Protein AF-A0A420W5I4-F1 (afdb_monomer_lite)

pLDDT: mean 82.58, std 8.57, range [38.66, 91.5]

Sequence (106 aa):
MILEWLKAHVGVIFMGVAGATVTALVPSGKPLAERVISWVVGVILCAALSTPTAGLLTGGGYVEVFGFIYGMGGITLAKMLIKAIEKRSKVEIESKTGVKLDDDVS

Structure (mmCIF, N/CA/C/O backbone):
data_AF-A0A420W5I4-F1
#
_entry.id   AF-A0A420W5I4-F1
#
loop_
_atom_site.group_PDB
_atom_site.id
_atom_site.type_symbol
_atom_site.label_atom_id
_atom_site.label_alt_id
_atom_site.label_comp_id
_atom_site.label_asym_id
_atom_site.label_entity_id
_atom_site.label_seq_id
_atom_site.pdbx_PDB_ins_code
_atom_site.Cartn_x
_atom_site.Cartn_y
_atom_site.Cartn_z
_atom_site.occupancy
_atom_site.B_iso_or_equiv
_atom_site.auth_seq_id
_atom_site.auth_comp_id
_atom_site.auth_asym_id
_atom_site.auth_atom_id
_atom_site.pdbx_PDB_model_num
ATOM 1 N N . MET A 1 1 ? 18.446 14.003 -8.615 1.00 64.00 1 MET A N 1
ATOM 2 C CA . MET A 1 1 ? 18.210 12.917 -7.637 1.00 64.00 1 MET A CA 1
ATOM 3 C C . MET A 1 1 ? 16.735 12.764 -7.256 1.00 64.00 1 MET A C 1
ATOM 5 O O . MET A 1 1 ? 16.132 11.810 -7.721 1.00 64.00 1 MET A O 1
ATOM 9 N N . ILE A 1 2 ? 16.096 13.690 -6.519 1.00 71.50 2 ILE A N 1
ATOM 10 C CA . ILE A 1 2 ? 14.673 13.514 -6.127 1.00 71.50 2 ILE A CA 1
ATOM 11 C C . ILE A 1 2 ? 13.698 13.592 -7.315 1.00 71.50 2 ILE A C 1
ATOM 13 O O . ILE A 1 2 ? 12.719 12.859 -7.371 1.00 71.50 2 ILE A O 1
ATOM 17 N N . LEU A 1 3 ? 14.004 14.440 -8.303 1.00 73.19 3 LEU A N 1
ATOM 18 C CA . LEU A 1 3 ? 13.179 14.615 -9.501 1.00 73.19 3 LEU A CA 1
ATOM 19 C C . LEU A 1 3 ? 13.216 13.386 -10.424 1.00 73.19 3 LEU A C 1
ATOM 21 O O . LEU A 1 3 ? 12.217 13.055 -11.049 1.00 73.19 3 LEU A O 1
ATOM 25 N N . GLU A 1 4 ? 14.358 12.703 -10.506 1.00 73.19 4 GLU A N 1
ATOM 26 C CA . GLU A 1 4 ? 14.501 11.467 -11.288 1.00 73.19 4 GLU A CA 1
ATOM 27 C C . GLU A 1 4 ? 13.817 10.295 -10.598 1.00 73.19 4 GLU A C 1
ATOM 29 O O . GLU A 1 4 ? 13.108 9.534 -11.249 1.00 73.19 4 GLU A O 1
ATOM 34 N N . TRP A 1 5 ? 13.948 10.208 -9.271 1.00 70.38 5 TRP A N 1
ATOM 35 C CA . TRP A 1 5 ? 13.194 9.248 -8.476 1.00 70.38 5 TRP A CA 1
ATOM 36 C C . TRP A 1 5 ? 11.685 9.445 -8.653 1.00 70.38 5 TRP A C 1
ATOM 38 O O . TRP A 1 5 ? 10.972 8.482 -8.933 1.00 70.38 5 TRP A O 1
ATOM 48 N N . LEU A 1 6 ? 11.213 10.695 -8.578 1.00 68.06 6 LEU A N 1
ATOM 49 C CA . LEU A 1 6 ? 9.805 11.028 -8.770 1.00 68.06 6 LEU A CA 1
ATOM 50 C C . LEU A 1 6 ? 9.334 10.666 -10.181 1.00 68.06 6 LEU A C 1
ATOM 52 O O . LEU A 1 6 ? 8.280 10.061 -10.318 1.00 68.06 6 LEU A O 1
ATOM 56 N N . LYS A 1 7 ? 10.118 10.973 -11.223 1.00 73.19 7 LYS A N 1
ATOM 57 C CA . LYS A 1 7 ? 9.804 10.583 -12.609 1.00 73.19 7 LYS A CA 1
ATOM 58 C C . LYS A 1 7 ? 9.717 9.066 -12.778 1.00 73.19 7 LYS A C 1
ATOM 60 O O . LYS A 1 7 ? 8.807 8.599 -13.452 1.00 73.19 7 LYS A O 1
ATOM 65 N N . ALA A 1 8 ? 10.614 8.311 -12.146 1.00 72.56 8 ALA A N 1
ATOM 66 C CA . ALA A 1 8 ? 10.607 6.850 -12.199 1.00 72.56 8 ALA A CA 1
ATOM 67 C C . ALA A 1 8 ? 9.418 6.226 -11.445 1.00 72.56 8 ALA A C 1
ATOM 69 O O . ALA A 1 8 ? 8.949 5.160 -11.821 1.00 72.56 8 ALA A O 1
ATOM 70 N N . HIS A 1 9 ? 8.903 6.895 -10.408 1.00 75.25 9 HIS A N 1
ATOM 71 C CA . HIS A 1 9 ? 7.792 6.398 -9.586 1.00 75.25 9 HIS A CA 1
ATOM 72 C C . HIS A 1 9 ? 6.447 7.063 -9.910 1.00 75.25 9 HIS A C 1
ATOM 74 O O . HIS A 1 9 ? 5.432 6.723 -9.304 1.00 75.25 9 HIS A O 1
ATOM 80 N N . VAL A 1 10 ? 6.407 7.992 -10.872 1.00 81.00 10 VAL A N 1
ATOM 81 C CA . VAL A 1 10 ? 5.206 8.782 -11.170 1.00 81.00 10 VAL A CA 1
ATOM 82 C C . VAL A 1 10 ? 4.047 7.885 -11.606 1.00 81.00 10 VAL A C 1
ATOM 84 O O . VAL A 1 10 ? 2.929 8.063 -11.131 1.00 81.00 10 VAL A O 1
ATOM 87 N N . GLY A 1 11 ? 4.321 6.869 -12.433 1.00 82.06 11 GLY A N 1
ATOM 88 C CA . GLY A 1 11 ? 3.315 5.908 -12.894 1.00 82.06 11 GLY A CA 1
ATOM 89 C C . GLY A 1 11 ? 2.721 5.101 -11.743 1.00 82.06 11 GLY A C 1
ATOM 90 O O . GLY A 1 11 ? 1.505 4.948 -11.650 1.00 82.06 11 GLY A O 1
ATOM 91 N N . VAL A 1 12 ? 3.566 4.677 -10.804 1.00 85.06 12 VAL A N 1
ATOM 92 C CA . VAL A 1 12 ? 3.157 3.947 -9.599 1.00 85.06 12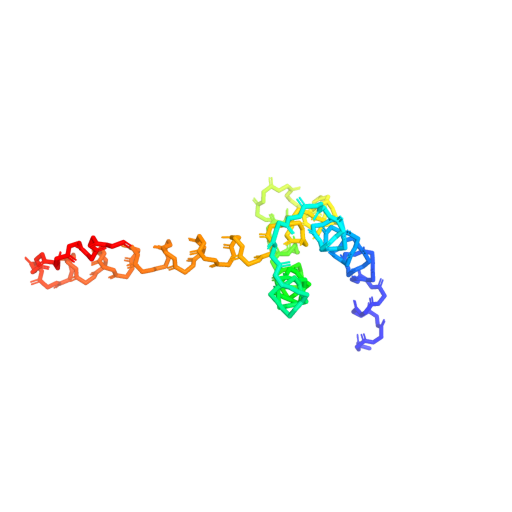 VAL A CA 1
ATOM 93 C C . VAL A 1 12 ? 2.267 4.819 -8.715 1.00 85.06 12 VAL A C 1
ATOM 95 O O . VAL A 1 12 ? 1.204 4.375 -8.292 1.00 85.06 12 VAL A O 1
ATOM 98 N N . ILE A 1 13 ? 2.651 6.080 -8.490 1.00 85.50 13 ILE A N 1
ATOM 99 C CA . ILE A 1 13 ? 1.864 7.035 -7.695 1.00 85.50 13 ILE A CA 1
ATOM 100 C C . ILE A 1 13 ? 0.497 7.281 -8.343 1.00 85.50 13 ILE A C 1
ATOM 102 O O . ILE A 1 13 ? -0.521 7.215 -7.655 1.00 85.50 13 ILE A O 1
ATOM 106 N N . PHE A 1 14 ? 0.451 7.517 -9.659 1.00 88.62 14 PHE A N 1
ATOM 107 C CA . PHE A 1 14 ? -0.809 7.706 -10.382 1.00 88.62 14 PHE A CA 1
ATOM 108 C C . PHE A 1 14 ? -1.718 6.481 -10.283 1.00 88.62 14 PHE A C 1
ATOM 110 O O . PHE A 1 14 ? -2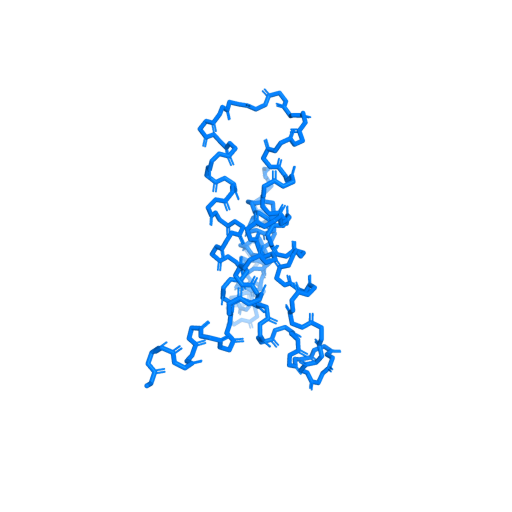.914 6.626 -10.033 1.00 88.62 14 PHE A O 1
ATOM 117 N N . MET A 1 15 ? -1.159 5.281 -10.422 1.00 91.50 15 MET A N 1
ATOM 118 C CA . MET A 1 15 ? -1.929 4.043 -10.335 1.00 91.50 15 MET A CA 1
ATOM 119 C C . MET A 1 15 ? -2.413 3.757 -8.912 1.00 91.50 15 MET A C 1
ATOM 121 O O . MET A 1 15 ? -3.564 3.363 -8.732 1.00 91.50 15 MET A O 1
ATOM 125 N N . GLY A 1 16 ? -1.605 4.052 -7.892 1.00 89.25 16 GLY A N 1
ATOM 126 C CA . GLY A 1 16 ? -2.036 4.008 -6.495 1.00 89.25 16 GLY A CA 1
ATOM 127 C C . GLY A 1 16 ? -3.169 4.974 -6.185 1.00 89.25 16 GLY A C 1
ATOM 128 O O . GLY A 1 16 ? -4.163 4.587 -5.573 1.00 89.25 16 GLY A O 1
ATOM 129 N N . VAL A 1 17 ? -3.065 6.215 -6.663 1.00 90.44 17 VAL A N 1
ATOM 130 C CA . VAL A 1 17 ? -4.137 7.212 -6.548 1.00 90.44 17 VAL A CA 1
ATOM 131 C C . VAL A 1 17 ? -5.396 6.745 -7.276 1.00 90.44 17 VAL A C 1
ATOM 133 O O . VAL A 1 17 ? -6.488 6.858 -6.719 1.00 90.44 17 VAL A O 1
ATOM 136 N N . ALA A 1 18 ? -5.278 6.176 -8.477 1.00 90.06 18 ALA A N 1
ATOM 137 C CA . ALA A 1 18 ? -6.416 5.629 -9.210 1.00 90.06 18 ALA A CA 1
ATOM 138 C C . ALA A 1 18 ? -7.106 4.500 -8.423 1.00 90.06 18 ALA A C 1
ATOM 140 O O . ALA A 1 18 ? -8.318 4.558 -8.217 1.00 90.06 18 ALA A O 1
ATOM 141 N N . GLY A 1 19 ? -6.348 3.529 -7.903 1.00 88.06 19 GLY A N 1
ATOM 142 C CA . GLY A 1 19 ? -6.888 2.423 -7.103 1.00 88.06 19 GLY A CA 1
ATOM 143 C C . GLY A 1 19 ? -7.553 2.884 -5.801 1.00 88.06 19 GLY A C 1
ATOM 144 O O . GLY A 1 19 ? -8.655 2.442 -5.456 1.00 88.06 19 GLY A O 1
ATOM 145 N N . ALA A 1 20 ? -6.934 3.839 -5.104 1.00 89.19 20 ALA A N 1
ATOM 146 C CA . ALA A 1 20 ? -7.507 4.445 -3.903 1.00 89.19 20 ALA A CA 1
ATOM 147 C C . ALA A 1 20 ? -8.805 5.199 -4.221 1.00 89.19 20 ALA A C 1
ATOM 149 O O . ALA A 1 20 ? -9.789 5.109 -3.483 1.00 89.19 20 ALA A O 1
ATOM 150 N N . THR A 1 21 ? -8.837 5.903 -5.353 1.00 87.31 21 THR A N 1
ATOM 151 C CA . THR A 1 21 ? -10.003 6.670 -5.807 1.00 87.31 21 THR A CA 1
ATOM 152 C C . THR A 1 21 ? -11.166 5.758 -6.171 1.00 87.31 21 THR A C 1
ATOM 154 O O . THR A 1 21 ? -12.285 6.034 -5.750 1.00 87.31 21 THR A O 1
ATOM 157 N N . VAL A 1 22 ? -10.915 4.635 -6.855 1.00 87.19 22 VAL A N 1
ATOM 158 C CA . VAL A 1 22 ? -11.938 3.602 -7.095 1.00 87.19 22 VAL A CA 1
ATOM 159 C C . VAL A 1 22 ? -12.585 3.197 -5.772 1.00 87.19 22 VAL A C 1
ATOM 161 O O . VAL A 1 22 ? -13.802 3.251 -5.637 1.00 87.19 22 VAL A O 1
ATOM 164 N N . THR A 1 23 ? -11.779 2.901 -4.756 1.00 82.50 23 THR A N 1
ATOM 165 C CA . THR A 1 23 ? -12.277 2.473 -3.438 1.00 82.50 23 THR A CA 1
ATOM 166 C C . THR A 1 23 ? -13.056 3.568 -2.706 1.00 82.50 23 THR A C 1
ATOM 168 O O . THR A 1 23 ? -14.057 3.280 -2.053 1.00 82.50 23 THR A O 1
ATOM 171 N N . ALA A 1 24 ? -12.643 4.831 -2.828 1.00 82.25 24 ALA A N 1
ATOM 172 C CA . ALA A 1 24 ? -13.350 5.963 -2.228 1.00 82.25 24 ALA A CA 1
ATOM 173 C C . ALA A 1 24 ? -14.700 6.266 -2.911 1.00 82.25 24 ALA A C 1
ATOM 175 O O . ALA A 1 24 ? -15.647 6.712 -2.249 1.00 82.25 24 ALA A O 1
ATOM 176 N N . LEU A 1 25 ? -14.784 6.026 -4.225 1.00 82.56 25 LEU A N 1
ATOM 177 C CA . LEU A 1 25 ? -15.984 6.226 -5.039 1.00 82.56 25 LEU A CA 1
ATOM 178 C C . LEU A 1 25 ? -16.965 5.052 -4.960 1.00 82.56 25 LEU A C 1
ATOM 180 O O . LEU A 1 25 ? -18.159 5.255 -5.185 1.00 82.56 25 LEU A O 1
ATOM 184 N N . VAL A 1 26 ? -16.497 3.847 -4.614 1.00 82.00 26 VAL A N 1
ATOM 185 C CA . VAL A 1 26 ? -17.372 2.690 -4.400 1.00 82.00 26 VAL A CA 1
ATOM 186 C C . VAL A 1 26 ? -18.423 3.035 -3.334 1.00 82.00 26 VAL A C 1
ATOM 188 O O . VAL A 1 26 ? -18.068 3.488 -2.235 1.00 82.00 26 VAL A O 1
ATOM 191 N N . PRO A 1 27 ? -19.723 2.821 -3.626 1.00 75.50 27 PRO A N 1
ATOM 192 C CA . PRO A 1 27 ? -20.787 3.027 -2.659 1.00 75.50 27 PRO A CA 1
ATOM 193 C C . PRO A 1 27 ? -20.543 2.164 -1.423 1.00 75.50 27 PRO A C 1
ATOM 195 O O . PRO A 1 27 ? -20.704 0.949 -1.428 1.00 75.50 27 PRO A O 1
ATOM 198 N N . SER A 1 28 ? -20.135 2.812 -0.344 1.00 69.75 28 SER A N 1
ATOM 199 C CA . SER A 1 28 ? -20.007 2.211 0.973 1.00 69.75 28 SER A CA 1
ATOM 200 C C . SER A 1 28 ? -20.816 3.085 1.914 1.00 69.75 28 SER A C 1
ATOM 202 O O . SER A 1 28 ? -20.692 4.304 1.862 1.00 69.75 28 SER A O 1
ATOM 204 N N . GLY A 1 29 ? -21.654 2.537 2.789 1.00 78.56 29 GLY A N 1
ATOM 205 C CA . GLY A 1 29 ? -22.409 3.334 3.777 1.00 78.56 29 GLY A CA 1
ATOM 206 C C . GLY A 1 29 ? -21.534 4.103 4.788 1.00 78.56 29 GLY A C 1
ATOM 207 O O . GLY A 1 29 ? -22.019 4.501 5.838 1.00 78.56 29 GLY A O 1
ATOM 208 N N . LYS A 1 30 ? -20.236 4.266 4.504 1.00 82.56 30 LYS A N 1
ATOM 209 C CA . LYS A 1 30 ? -19.210 4.864 5.342 1.00 82.56 30 LYS A CA 1
ATOM 210 C C . LYS A 1 30 ? -19.207 6.392 5.247 1.00 82.56 30 LYS A C 1
ATOM 212 O O . LYS A 1 30 ? -19.330 6.923 4.134 1.00 82.56 30 LYS A O 1
ATOM 217 N N . PRO A 1 31 ? -18.964 7.090 6.371 1.00 86.00 31 PRO A N 1
ATOM 218 C CA . PRO A 1 31 ? -18.747 8.532 6.396 1.00 86.00 31 PRO A CA 1
ATOM 219 C C . PRO A 1 31 ? -17.597 8.969 5.482 1.00 86.00 31 PRO A C 1
ATOM 221 O O . PRO A 1 31 ? -16.604 8.258 5.318 1.00 86.00 31 PRO A O 1
ATOM 224 N N . LEU A 1 32 ? -17.689 10.187 4.943 1.00 83.38 32 LEU A N 1
ATOM 225 C CA . LEU A 1 32 ? -16.679 10.743 4.037 1.00 83.38 32 LEU A CA 1
ATOM 226 C C . LEU A 1 32 ? -15.280 10.795 4.672 1.00 83.38 32 LEU A C 1
ATOM 228 O O . LEU A 1 32 ? -14.300 10.469 4.008 1.00 83.38 32 LEU A O 1
ATOM 232 N N . ALA A 1 33 ? -15.187 11.115 5.966 1.00 85.19 33 ALA A N 1
ATOM 233 C CA . ALA A 1 33 ? -13.919 11.126 6.696 1.00 85.19 33 ALA A CA 1
ATOM 234 C C . ALA A 1 33 ? -13.215 9.756 6.676 1.00 85.19 33 ALA A C 1
ATOM 236 O O . ALA A 1 33 ? -12.018 9.681 6.410 1.00 85.19 33 ALA A O 1
ATOM 237 N N . GLU A 1 34 ? -13.955 8.661 6.878 1.00 84.44 34 GLU A N 1
ATOM 238 C CA . GLU A 1 34 ? -13.389 7.306 6.849 1.00 84.44 34 GLU A CA 1
ATOM 239 C C . GLU A 1 34 ? -12.911 6.928 5.439 1.00 84.44 34 GLU A C 1
ATOM 241 O O . GLU A 1 34 ? -11.862 6.301 5.277 1.00 84.44 34 GLU A O 1
ATOM 246 N N . ARG A 1 35 ? -13.642 7.360 4.404 1.00 83.38 35 ARG A N 1
ATOM 247 C CA . ARG A 1 35 ? -13.247 7.150 3.005 1.00 83.38 35 ARG A CA 1
ATOM 248 C C . ARG A 1 35 ? -11.951 7.884 2.665 1.00 83.38 35 ARG A C 1
ATOM 250 O O . ARG A 1 35 ? -11.083 7.297 2.028 1.00 83.38 35 ARG A O 1
ATOM 257 N N . VAL A 1 36 ? -11.795 9.127 3.127 1.00 86.44 36 VAL A N 1
ATOM 258 C CA . VAL A 1 36 ? -10.566 9.915 2.932 1.00 86.44 36 VAL A CA 1
ATOM 259 C C . VAL A 1 36 ? -9.385 9.274 3.658 1.00 86.44 36 VAL A C 1
ATOM 261 O O . VAL A 1 36 ? -8.324 9.119 3.061 1.00 86.44 36 VAL A O 1
ATOM 264 N N . ILE A 1 37 ? -9.565 8.830 4.906 1.00 87.50 37 ILE A N 1
ATOM 265 C CA . ILE A 1 37 ? -8.509 8.123 5.647 1.00 87.50 37 ILE A CA 1
ATOM 266 C C . ILE A 1 37 ? -8.093 6.854 4.895 1.00 87.50 37 ILE A C 1
ATOM 268 O O . ILE A 1 37 ? -6.904 6.624 4.681 1.00 87.50 37 ILE A O 1
ATOM 272 N N . SER A 1 38 ? -9.059 6.053 4.436 1.00 85.88 38 SER A N 1
ATOM 273 C CA . SER A 1 38 ? -8.767 4.844 3.659 1.00 85.88 38 SER A CA 1
ATOM 274 C C . SER A 1 38 ? -8.039 5.146 2.351 1.00 85.88 38 SER A C 1
ATOM 276 O O . SER A 1 38 ? -7.146 4.393 1.964 1.00 85.88 38 SER A O 1
ATOM 278 N N . TRP A 1 39 ? -8.398 6.244 1.685 1.00 88.44 39 TRP A N 1
ATOM 279 C CA . TRP A 1 39 ? -7.740 6.702 0.469 1.00 88.44 39 TRP A CA 1
ATOM 280 C C . TRP A 1 39 ? -6.274 7.074 0.731 1.00 88.44 39 TRP A C 1
ATOM 282 O O . TRP A 1 39 ? -5.384 6.566 0.053 1.00 88.44 39 TRP A O 1
ATOM 292 N N . VAL A 1 40 ? -6.005 7.878 1.768 1.00 89.81 40 VAL A N 1
ATOM 293 C CA . VAL A 1 40 ? -4.639 8.289 2.146 1.00 89.81 40 VAL A CA 1
ATOM 294 C C . VAL A 1 40 ? -3.780 7.074 2.494 1.00 89.81 40 VAL A C 1
ATOM 296 O O . VAL A 1 40 ? -2.656 6.954 2.010 1.00 89.81 40 VAL A O 1
ATOM 299 N N . VAL A 1 41 ? -4.317 6.139 3.282 1.00 89.38 41 VAL A N 1
ATOM 300 C CA . VAL A 1 41 ? -3.611 4.899 3.635 1.00 89.38 41 VAL A CA 1
ATOM 301 C C . VAL A 1 41 ? -3.281 4.076 2.386 1.00 89.38 41 VAL A C 1
ATOM 303 O O . VAL A 1 41 ? -2.163 3.581 2.271 1.00 89.38 41 VAL A O 1
ATOM 306 N N . GLY A 1 42 ? -4.204 3.975 1.423 1.00 88.62 42 GLY A N 1
ATOM 307 C CA . GLY A 1 42 ? -3.956 3.289 0.149 1.00 88.62 42 GLY A CA 1
ATOM 308 C C . GLY A 1 42 ? -2.806 3.905 -0.649 1.00 88.62 42 GLY A C 1
ATOM 309 O O . GLY A 1 42 ? -1.945 3.183 -1.151 1.00 88.62 42 GLY A O 1
ATOM 310 N N . VAL A 1 43 ? -2.730 5.238 -0.704 1.00 87.81 43 VAL A N 1
ATOM 311 C CA . VAL A 1 43 ? -1.630 5.950 -1.376 1.00 87.81 43 VAL A CA 1
ATOM 312 C C . VAL A 1 43 ? -0.289 5.707 -0.673 1.00 87.81 43 VAL A C 1
ATOM 314 O O . VAL A 1 43 ? 0.712 5.446 -1.341 1.00 87.81 43 VAL A O 1
ATOM 317 N N . ILE A 1 44 ? -0.261 5.727 0.664 1.00 88.94 44 ILE A N 1
ATOM 318 C CA . ILE A 1 44 ? 0.956 5.448 1.444 1.00 88.94 44 ILE A CA 1
ATOM 319 C C . ILE A 1 44 ? 1.436 4.011 1.205 1.00 88.94 44 ILE A C 1
ATOM 321 O O . ILE A 1 44 ? 2.617 3.797 0.932 1.00 88.94 44 ILE A O 1
ATOM 325 N N . LEU A 1 45 ? 0.530 3.028 1.262 1.00 87.81 45 LEU A N 1
ATOM 326 C CA . LEU A 1 45 ? 0.866 1.624 1.008 1.00 87.81 45 LEU A CA 1
ATOM 327 C C . LEU A 1 45 ? 1.394 1.417 -0.411 1.00 87.81 45 LEU A C 1
ATOM 329 O O . LEU A 1 45 ? 2.384 0.714 -0.594 1.00 87.81 45 LEU A O 1
ATOM 333 N N . CYS A 1 46 ? 0.782 2.067 -1.402 1.00 90.25 46 CYS A N 1
ATOM 334 C CA . CYS A 1 46 ? 1.277 2.057 -2.772 1.00 90.25 46 CYS A CA 1
ATOM 335 C C . CYS A 1 46 ? 2.721 2.576 -2.847 1.00 90.25 46 CYS A C 1
ATOM 337 O O . CYS A 1 46 ? 3.586 1.898 -3.403 1.00 90.25 46 CYS A O 1
ATOM 339 N N . ALA A 1 47 ? 3.005 3.747 -2.274 1.00 85.75 47 ALA A N 1
ATOM 340 C CA . ALA A 1 47 ? 4.342 4.337 -2.320 1.00 85.75 47 ALA A CA 1
ATOM 341 C C . ALA A 1 47 ? 5.397 3.477 -1.602 1.00 85.75 47 ALA A C 1
ATOM 343 O O . ALA A 1 47 ? 6.538 3.402 -2.052 1.00 85.75 47 ALA A O 1
ATOM 344 N N . ALA A 1 48 ? 5.017 2.815 -0.507 1.00 86.19 48 ALA A N 1
ATOM 345 C CA . ALA A 1 48 ? 5.935 2.020 0.299 1.00 86.19 48 ALA A CA 1
ATOM 346 C C . ALA A 1 48 ? 6.194 0.612 -0.265 1.00 86.19 48 ALA A C 1
ATOM 348 O O . ALA A 1 48 ? 7.311 0.110 -0.149 1.00 86.19 48 ALA A O 1
ATOM 349 N N . LEU A 1 49 ? 5.178 -0.044 -0.840 1.00 88.50 49 LEU A N 1
ATOM 350 C CA . LEU A 1 49 ? 5.214 -1.493 -1.078 1.00 88.50 49 LEU A CA 1
ATOM 351 C C . LEU A 1 49 ? 5.261 -1.907 -2.551 1.00 88.50 49 LEU A C 1
ATOM 353 O O . LEU A 1 49 ? 5.694 -3.016 -2.842 1.00 88.50 49 LEU A O 1
ATOM 357 N N . SER A 1 50 ? 4.875 -1.053 -3.498 1.00 87.31 50 SER A N 1
ATOM 358 C CA . SER A 1 50 ? 4.737 -1.483 -4.903 1.00 87.31 50 SER A CA 1
ATOM 359 C C . SER A 1 50 ? 6.051 -1.956 -5.522 1.00 87.31 50 SER A C 1
ATOM 361 O O . SER A 1 50 ? 6.113 -3.045 -6.089 1.00 87.31 50 SER A O 1
ATOM 363 N N . THR A 1 51 ? 7.120 -1.174 -5.362 1.00 88.06 51 THR A N 1
ATOM 364 C CA . THR A 1 51 ? 8.463 -1.503 -5.862 1.00 88.06 51 THR A CA 1
ATOM 365 C C . THR A 1 51 ? 9.064 -2.747 -5.196 1.00 88.06 51 THR A C 1
ATOM 367 O O . THR A 1 51 ? 9.478 -3.651 -5.927 1.00 88.06 51 THR A O 1
ATOM 370 N N . PRO A 1 52 ? 9.112 -2.872 -3.850 1.00 87.75 52 PRO A N 1
ATOM 371 C CA . PRO A 1 52 ? 9.651 -4.083 -3.231 1.00 87.75 52 PRO A CA 1
ATOM 372 C C . PRO A 1 52 ? 8.812 -5.327 -3.550 1.00 87.75 52 PRO A C 1
ATOM 374 O O . PRO A 1 52 ? 9.383 -6.383 -3.817 1.00 87.75 52 PRO A O 1
ATOM 377 N N . THR A 1 53 ? 7.482 -5.221 -3.608 1.00 88.38 53 THR A N 1
ATOM 378 C CA . THR A 1 53 ? 6.615 -6.352 -3.967 1.00 88.38 53 THR A CA 1
ATOM 379 C C . THR A 1 53 ? 6.835 -6.806 -5.404 1.00 88.38 53 THR A C 1
ATOM 381 O O . THR A 1 53 ? 6.987 -8.002 -5.647 1.00 88.38 53 THR A O 1
ATOM 384 N N . ALA A 1 54 ? 6.930 -5.872 -6.350 1.00 89.31 54 ALA A N 1
ATOM 385 C CA . ALA A 1 54 ? 7.251 -6.192 -7.736 1.00 89.31 54 ALA A CA 1
ATOM 386 C C . ALA A 1 54 ? 8.622 -6.869 -7.867 1.00 89.31 54 ALA A C 1
ATOM 388 O O . ALA A 1 54 ? 8.767 -7.853 -8.600 1.00 89.31 54 ALA A O 1
ATOM 389 N N . GLY A 1 55 ? 9.619 -6.378 -7.124 1.00 90.12 55 GLY A N 1
ATOM 390 C CA . GLY A 1 55 ? 10.953 -6.973 -7.057 1.00 90.12 55 GLY A CA 1
ATOM 391 C C . GLY A 1 55 ? 10.926 -8.424 -6.573 1.00 90.12 55 GLY A C 1
ATOM 392 O O . GLY A 1 55 ? 11.545 -9.285 -7.191 1.00 90.12 55 GLY A O 1
ATOM 393 N N . LEU A 1 56 ? 10.161 -8.704 -5.515 1.00 91.31 56 LEU A N 1
ATOM 394 C CA . LEU A 1 56 ? 10.076 -10.034 -4.907 1.00 91.31 56 LEU A CA 1
ATOM 395 C C . LEU A 1 56 ? 9.238 -11.030 -5.717 1.00 91.31 56 LEU A C 1
ATOM 397 O O . LEU A 1 56 ? 9.600 -12.200 -5.794 1.00 91.31 56 LEU A O 1
ATOM 401 N N . LEU A 1 57 ? 8.112 -10.596 -6.289 1.00 90.31 57 LEU A N 1
ATOM 402 C CA . LEU A 1 57 ? 7.128 -11.507 -6.889 1.00 90.31 57 LEU A CA 1
ATOM 403 C C . LEU A 1 57 ? 7.272 -11.665 -8.402 1.00 90.31 57 LEU A C 1
ATOM 405 O O . LEU A 1 57 ? 6.861 -12.680 -8.956 1.00 90.31 57 LEU A O 1
ATOM 409 N N . THR A 1 58 ? 7.822 -10.659 -9.077 1.00 90.50 58 THR A N 1
ATOM 410 C CA . THR A 1 58 ? 7.817 -10.581 -10.548 1.00 90.50 58 THR A CA 1
ATOM 411 C C . THR A 1 58 ? 9.163 -10.158 -11.130 1.00 90.50 58 THR A C 1
ATOM 413 O O . THR A 1 58 ? 9.234 -9.773 -12.294 1.00 90.50 58 THR A O 1
ATOM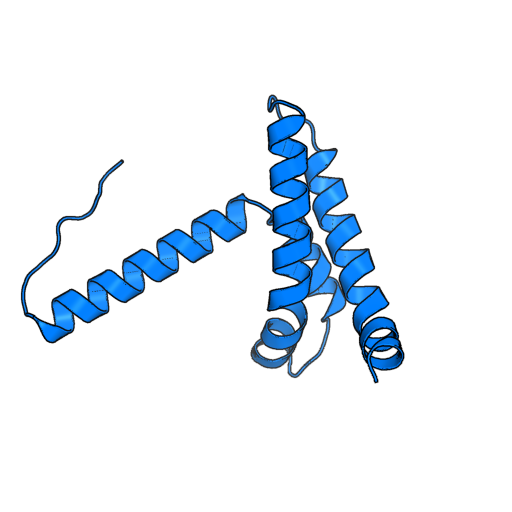 416 N N . GLY A 1 59 ? 10.232 -10.166 -10.326 1.00 87.88 59 GLY A N 1
ATOM 417 C CA . GLY A 1 59 ? 11.557 -9.716 -10.764 1.00 87.88 59 GLY A CA 1
ATOM 418 C C . GLY A 1 59 ? 11.598 -8.242 -11.188 1.00 87.88 59 GLY A C 1
ATOM 419 O O . GLY A 1 59 ? 12.410 -7.870 -12.027 1.00 87.88 59 GLY A O 1
ATOM 420 N N . GLY A 1 60 ? 10.705 -7.410 -10.643 1.00 84.38 60 GLY A N 1
ATOM 421 C CA . GLY A 1 60 ? 10.579 -5.983 -10.958 1.00 84.38 60 GLY A CA 1
ATOM 422 C C . GLY A 1 60 ? 9.515 -5.629 -12.006 1.00 84.38 60 GLY A C 1
ATOM 423 O O . GLY A 1 60 ? 9.334 -4.450 -12.290 1.00 84.38 60 GLY A O 1
ATOM 424 N N . GLY A 1 61 ? 8.797 -6.606 -12.570 1.00 84.94 61 GLY A N 1
ATOM 425 C CA . GLY A 1 61 ? 7.685 -6.345 -13.490 1.00 84.94 61 GLY A CA 1
ATOM 426 C C . GLY A 1 61 ? 6.434 -5.764 -12.812 1.00 84.94 61 GLY A C 1
ATOM 427 O O . GLY A 1 61 ? 6.230 -5.909 -11.613 1.00 84.94 61 GLY A O 1
ATOM 428 N N . TYR A 1 62 ? 5.555 -5.137 -13.599 1.00 86.88 62 TYR A N 1
ATOM 429 C CA . TYR A 1 62 ? 4.194 -4.759 -13.180 1.00 86.88 62 TYR A CA 1
ATOM 430 C C . TYR A 1 62 ? 4.096 -3.878 -11.916 1.00 86.88 62 TYR A C 1
ATOM 432 O O . TYR A 1 62 ? 3.096 -3.938 -11.196 1.00 86.88 62 TYR A O 1
ATOM 440 N N . VAL A 1 63 ? 5.104 -3.044 -11.636 1.00 88.75 63 VAL A N 1
ATOM 441 C CA . VAL A 1 63 ? 5.163 -2.197 -10.428 1.00 88.75 63 VAL A CA 1
ATOM 442 C C . VAL A 1 63 ? 3.913 -1.325 -10.284 1.00 88.75 63 VAL A C 1
ATOM 444 O O . VAL A 1 63 ? 3.351 -1.181 -9.201 1.00 88.75 63 VAL A O 1
ATOM 447 N N . GLU A 1 64 ? 3.432 -0.785 -11.395 1.00 89.19 64 GLU A N 1
ATOM 448 C CA . GLU A 1 64 ? 2.240 0.046 -11.479 1.00 89.19 64 GLU A CA 1
ATOM 449 C C . GLU A 1 64 ? 0.956 -0.719 -11.131 1.00 89.19 64 GLU A C 1
ATOM 451 O O . GLU A 1 64 ? 0.053 -0.164 -10.503 1.00 89.19 64 GLU A O 1
ATOM 456 N N . VAL A 1 65 ? 0.882 -2.006 -11.489 1.00 89.19 65 VAL A N 1
ATOM 457 C CA . VAL A 1 65 ? -0.253 -2.881 -11.154 1.00 89.19 65 VAL A CA 1
ATOM 458 C C . VAL A 1 65 ? -0.290 -3.129 -9.651 1.00 89.19 65 VAL A C 1
ATOM 460 O O . VAL A 1 65 ? -1.352 -3.031 -9.037 1.00 89.19 65 VAL A O 1
ATOM 463 N N . PHE A 1 66 ? 0.866 -3.378 -9.033 1.00 89.44 66 PHE A N 1
ATOM 464 C CA . PHE A 1 66 ? 0.952 -3.463 -7.577 1.00 89.44 66 PHE A CA 1
ATOM 465 C C . PHE A 1 66 ? 0.559 -2.139 -6.920 1.00 89.44 66 PHE A C 1
ATOM 467 O O . PHE A 1 66 ? -0.206 -2.160 -5.958 1.00 89.44 66 PHE A O 1
ATOM 474 N N . GLY A 1 67 ? 0.971 -1.001 -7.485 1.00 89.25 67 GLY A N 1
ATOM 475 C CA . GLY A 1 67 ? 0.524 0.322 -7.042 1.00 89.25 67 GLY A CA 1
ATOM 476 C C . GLY A 1 67 ? -0.990 0.452 -7.007 1.00 89.25 67 GLY A C 1
ATOM 477 O O . GLY A 1 67 ? 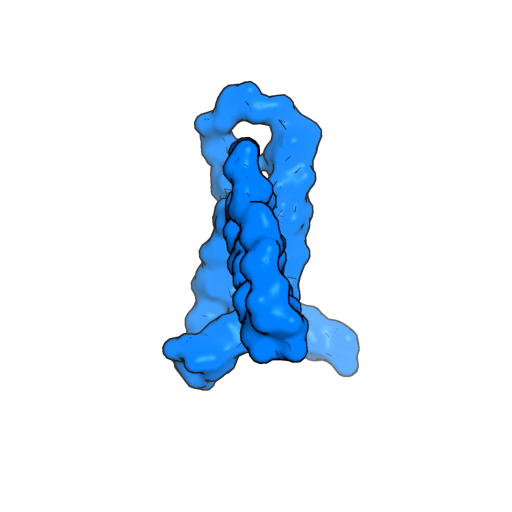-1.559 0.810 -5.976 1.00 89.25 67 GLY A O 1
ATOM 478 N N . PHE A 1 68 ? -1.656 0.060 -8.090 1.00 90.56 68 PHE A N 1
ATOM 479 C CA . PHE A 1 68 ? -3.113 0.046 -8.162 1.00 90.56 68 PHE A CA 1
ATOM 480 C C . PHE A 1 68 ? -3.754 -0.863 -7.104 1.00 90.56 68 PHE A C 1
ATOM 482 O O . PHE A 1 68 ? -4.669 -0.434 -6.400 1.00 90.56 68 PHE A O 1
ATOM 489 N N . ILE A 1 69 ? -3.247 -2.089 -6.938 1.00 89.75 69 ILE A N 1
ATOM 490 C CA . ILE A 1 69 ? -3.756 -3.055 -5.952 1.00 89.75 69 ILE A CA 1
ATOM 491 C C . ILE A 1 69 ? -3.599 -2.521 -4.523 1.00 89.75 69 ILE A C 1
ATOM 493 O O . ILE A 1 69 ? -4.539 -2.598 -3.733 1.00 89.75 69 ILE A O 1
ATOM 497 N N . TYR A 1 70 ? -2.442 -1.948 -4.183 1.00 90.00 70 TYR A N 1
ATOM 498 C CA . TYR A 1 70 ? -2.200 -1.348 -2.870 1.00 90.00 70 TYR A CA 1
ATOM 499 C C . TYR A 1 70 ? -3.086 -0.123 -2.625 1.00 90.00 70 TYR A C 1
ATOM 501 O O . TYR A 1 70 ? -3.647 0.020 -1.535 1.00 90.00 70 TYR A O 1
ATOM 509 N N . GLY A 1 71 ? -3.279 0.705 -3.655 1.00 89.50 71 GLY A N 1
ATOM 510 C CA . GLY A 1 71 ? -4.240 1.802 -3.643 1.00 89.50 71 GLY A CA 1
ATOM 511 C C . GLY A 1 71 ? -5.656 1.319 -3.332 1.00 89.50 71 GLY A C 1
ATOM 512 O O . GLY A 1 71 ? -6.315 1.873 -2.454 1.00 89.50 71 GLY A O 1
ATOM 513 N N . MET A 1 72 ? -6.105 0.244 -3.989 1.00 90.00 72 MET A N 1
ATOM 514 C CA . MET A 1 72 ? -7.417 -0.360 -3.735 1.00 90.00 72 MET A CA 1
ATOM 515 C C . MET A 1 72 ? -7.535 -0.995 -2.346 1.00 90.00 72 MET A C 1
ATOM 517 O O . MET A 1 72 ? -8.568 -0.892 -1.689 1.00 90.00 72 MET A O 1
ATOM 521 N N . GLY A 1 73 ? -6.477 -1.667 -1.891 1.00 85.00 73 GLY A N 1
ATOM 522 C CA . GLY A 1 73 ? -6.458 -2.371 -0.613 1.00 85.00 73 GLY A CA 1
ATOM 523 C C . GLY A 1 73 ? -6.644 -1.438 0.584 1.00 85.00 73 GLY A C 1
ATOM 524 O O . GLY A 1 73 ? -7.277 -1.828 1.570 1.00 85.00 73 GLY A O 1
ATOM 525 N N . GLY A 1 74 ? -6.134 -0.204 0.487 1.00 81.81 74 GLY A N 1
ATOM 526 C CA . GLY A 1 74 ? -6.405 0.878 1.431 1.00 81.81 74 GLY A CA 1
ATOM 527 C C . GLY A 1 74 ? -6.255 0.469 2.898 1.00 81.81 74 GLY A C 1
ATOM 528 O O . GLY A 1 74 ? -5.339 -0.260 3.289 1.00 81.81 74 GLY A O 1
ATOM 529 N N . ILE A 1 75 ? -7.202 0.912 3.728 1.00 80.12 75 ILE A N 1
ATOM 530 C CA . ILE A 1 75 ? -7.203 0.611 5.165 1.00 80.12 75 ILE A CA 1
ATOM 531 C C . ILE A 1 75 ? -7.385 -0.880 5.475 1.00 80.12 75 ILE A C 1
ATOM 533 O O . ILE A 1 75 ? -6.905 -1.360 6.499 1.00 80.12 75 ILE A O 1
ATOM 537 N N . THR A 1 76 ? -8.065 -1.627 4.605 1.00 83.25 76 THR A N 1
ATOM 538 C CA . THR A 1 76 ? -8.297 -3.062 4.800 1.00 83.25 76 THR A CA 1
ATOM 539 C C . THR A 1 76 ? -6.975 -3.815 4.749 1.00 83.25 76 THR A C 1
ATOM 541 O O . THR A 1 76 ? -6.680 -4.611 5.639 1.00 83.25 76 THR A O 1
ATOM 544 N N . LEU A 1 77 ? -6.147 -3.517 3.750 1.00 84.44 77 LEU A N 1
ATOM 545 C CA . LEU A 1 77 ? -4.837 -4.135 3.621 1.00 84.44 77 LEU A CA 1
ATOM 546 C C . LEU A 1 77 ? -3.900 -3.717 4.761 1.00 84.44 77 LEU A C 1
ATOM 548 O O . LEU A 1 77 ? -3.200 -4.567 5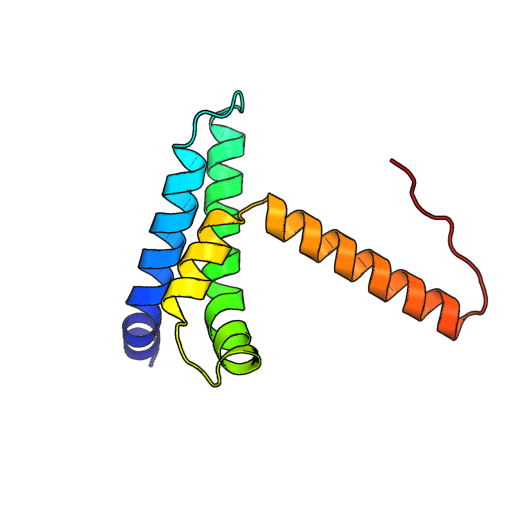.304 1.00 84.44 77 LEU A O 1
ATOM 552 N N . ALA A 1 78 ? -3.943 -2.450 5.189 1.00 83.44 78 ALA A N 1
ATOM 553 C CA . ALA A 1 78 ? -3.193 -1.995 6.362 1.00 83.44 78 ALA A CA 1
ATOM 554 C C . ALA A 1 78 ? -3.545 -2.808 7.619 1.00 83.44 78 ALA A C 1
ATOM 556 O O . ALA A 1 78 ? -2.654 -3.283 8.319 1.00 83.44 78 ALA A O 1
ATOM 557 N N . LYS A 1 79 ? -4.841 -3.034 7.875 1.00 84.31 79 LYS A N 1
ATOM 558 C CA . LYS A 1 79 ? -5.302 -3.855 9.005 1.00 84.31 79 LYS A CA 1
ATOM 559 C C . LYS A 1 79 ? -4.826 -5.303 8.903 1.00 84.31 79 LYS A C 1
ATOM 561 O O . LYS A 1 79 ? -4.416 -5.874 9.908 1.00 84.31 79 LYS A O 1
ATOM 566 N N . MET A 1 80 ? -4.844 -5.893 7.705 1.00 86.75 80 MET A N 1
ATOM 567 C CA . MET A 1 80 ? -4.315 -7.247 7.503 1.00 86.75 80 MET A CA 1
ATOM 568 C C . MET A 1 80 ? -2.810 -7.322 7.775 1.00 86.75 80 MET A C 1
ATOM 570 O O . MET A 1 80 ? -2.361 -8.279 8.401 1.00 86.75 80 MET A O 1
ATOM 574 N N . LEU A 1 81 ? -2.040 -6.317 7.344 1.00 83.81 81 LEU A N 1
ATOM 575 C CA . LEU A 1 81 ? -0.600 -6.247 7.602 1.00 83.81 81 LEU A CA 1
ATOM 576 C C . LEU A 1 81 ? -0.304 -6.134 9.098 1.00 83.81 81 LEU A C 1
ATOM 578 O O . LEU A 1 81 ? 0.526 -6.884 9.598 1.00 83.81 81 LEU A O 1
ATOM 582 N N . ILE A 1 82 ? -1.018 -5.265 9.818 1.00 86.31 82 ILE A N 1
ATOM 583 C CA . ILE A 1 82 ? -0.878 -5.127 11.276 1.00 86.31 82 ILE A CA 1
ATOM 584 C C . ILE A 1 82 ? -1.191 -6.459 11.965 1.00 86.31 82 ILE A C 1
ATOM 586 O O . ILE A 1 82 ? -0.353 -6.972 12.699 1.00 86.31 82 ILE A O 1
ATOM 590 N N . LYS A 1 83 ? -2.323 -7.089 11.629 1.00 87.00 83 LYS A N 1
ATOM 591 C CA . LYS A 1 83 ? -2.713 -8.385 12.204 1.00 87.00 83 LYS A CA 1
ATOM 592 C C . LYS A 1 83 ? -1.694 -9.493 11.907 1.00 87.00 83 LYS A C 1
ATOM 594 O O . LYS A 1 83 ? -1.451 -10.372 12.733 1.00 87.00 83 LYS A O 1
ATOM 599 N N . ALA A 1 84 ? -1.081 -9.475 10.723 1.00 83.56 84 ALA A N 1
ATOM 600 C CA . ALA A 1 84 ? -0.028 -10.419 10.360 1.00 83.56 84 ALA A CA 1
ATOM 601 C C . ALA A 1 84 ? 1.272 -10.178 11.147 1.00 83.56 84 ALA A C 1
ATOM 603 O O . ALA A 1 84 ? 1.924 -11.144 11.548 1.00 83.56 84 ALA A O 1
ATOM 604 N N . ILE A 1 85 ? 1.634 -8.912 11.382 1.00 83.31 85 ILE A N 1
ATOM 605 C CA . ILE A 1 85 ? 2.785 -8.523 12.205 1.00 83.31 85 ILE A CA 1
ATOM 606 C C . ILE A 1 85 ? 2.562 -8.956 13.655 1.00 83.31 85 ILE A C 1
ATOM 608 O O . ILE A 1 85 ? 3.417 -9.637 14.209 1.00 83.31 85 ILE A O 1
ATOM 612 N N . GLU A 1 86 ? 1.398 -8.660 14.234 1.00 82.94 86 GLU A N 1
ATOM 613 C CA . GLU A 1 86 ? 1.033 -9.074 15.596 1.00 82.94 86 GLU A CA 1
ATOM 614 C C . GLU A 1 86 ? 1.129 -10.593 15.763 1.00 82.94 86 GLU A C 1
ATOM 616 O O . GLU A 1 86 ? 1.777 -11.085 16.687 1.00 82.94 86 GLU A O 1
ATOM 621 N N . LYS A 1 87 ? 0.576 -11.355 14.809 1.00 85.25 87 LYS A N 1
ATOM 622 C CA . LYS A 1 87 ? 0.664 -12.820 14.815 1.00 85.25 87 LYS A CA 1
ATOM 623 C C . LYS A 1 87 ? 2.112 -13.318 14.746 1.00 85.25 87 LYS A C 1
ATOM 625 O O . LYS A 1 87 ? 2.466 -14.256 15.455 1.00 85.25 87 LYS A O 1
ATOM 630 N N . ARG A 1 88 ? 2.957 -12.714 13.903 1.00 82.19 88 ARG A N 1
ATOM 631 C CA . ARG A 1 88 ? 4.395 -13.035 13.806 1.00 82.19 88 ARG A CA 1
ATOM 632 C C . ARG A 1 88 ? 5.124 -12.752 15.116 1.00 82.19 88 ARG A C 1
ATOM 634 O O . ARG A 1 88 ? 5.854 -13.619 15.586 1.00 82.19 88 ARG A O 1
ATOM 641 N N . SER A 1 89 ? 4.913 -11.573 15.696 1.00 81.62 89 SER A N 1
ATOM 642 C CA . SER A 1 89 ? 5.532 -11.165 16.957 1.00 81.62 89 SER A CA 1
ATOM 643 C C . SER A 1 89 ? 5.117 -12.075 18.107 1.00 81.62 89 SER A C 1
ATOM 645 O O . SER A 1 89 ? 5.974 -12.500 18.876 1.00 81.62 89 SER A O 1
ATOM 647 N N . LYS A 1 90 ? 3.836 -12.452 18.182 1.00 81.81 90 LYS A N 1
ATOM 648 C CA . LYS A 1 90 ? 3.346 -13.428 19.159 1.00 81.81 90 LYS A CA 1
ATOM 649 C C . LYS A 1 90 ? 4.084 -14.762 19.036 1.00 81.81 90 LYS A C 1
ATOM 651 O O . LYS A 1 90 ? 4.683 -15.206 20.007 1.00 81.81 90 LYS A O 1
ATOM 656 N N . VAL A 1 91 ? 4.129 -15.350 17.837 1.00 82.56 91 VAL A N 1
ATOM 657 C CA . VAL A 1 91 ? 4.834 -16.624 17.592 1.00 82.56 91 VAL A CA 1
ATOM 658 C C . VAL A 1 91 ? 6.315 -16.537 17.974 1.00 82.56 91 VAL A C 1
ATOM 660 O O . VAL A 1 91 ? 6.867 -17.475 18.545 1.00 82.56 91 VAL A O 1
ATOM 663 N N . GLU A 1 92 ? 6.971 -15.413 17.687 1.00 79.06 92 GLU A N 1
ATOM 664 C CA . GLU A 1 92 ? 8.371 -15.205 18.058 1.00 79.06 92 GLU A CA 1
ATOM 665 C C . GLU A 1 92 ? 8.569 -15.148 19.583 1.00 79.06 92 GLU A C 1
ATOM 667 O O . GLU A 1 92 ? 9.512 -15.748 20.104 1.00 79.06 92 GLU A O 1
ATOM 672 N N . ILE A 1 93 ? 7.676 -14.470 20.310 1.00 76.06 93 ILE A N 1
ATOM 673 C CA . ILE A 1 93 ? 7.726 -14.377 21.776 1.00 76.06 93 ILE A CA 1
ATOM 674 C C . ILE A 1 93 ? 7.448 -15.741 22.414 1.00 76.06 93 ILE A C 1
ATOM 676 O O . ILE A 1 93 ? 8.193 -16.155 23.306 1.00 76.06 93 ILE A O 1
ATOM 680 N N . GLU A 1 94 ? 6.442 -16.471 21.934 1.00 83.25 94 GLU A N 1
ATOM 681 C CA . GLU A 1 94 ? 6.129 -17.823 22.413 1.00 83.25 94 GLU A CA 1
ATOM 682 C C . GLU A 1 94 ? 7.303 -18.778 22.166 1.00 83.25 94 GLU A C 1
ATOM 684 O O . GLU A 1 94 ? 7.687 -19.542 23.051 1.00 83.25 94 GLU A O 1
ATOM 689 N N . SER A 1 95 ? 7.949 -18.679 20.998 1.00 79.75 95 SER A N 1
ATOM 690 C CA . SER A 1 95 ? 9.130 -19.480 20.664 1.00 79.75 95 SER A CA 1
ATOM 691 C C . SER A 1 95 ? 10.346 -19.163 21.539 1.00 79.75 95 SER A C 1
ATOM 693 O O . SER A 1 95 ? 11.174 -20.048 21.746 1.00 79.75 95 SER A O 1
ATOM 695 N N . LYS A 1 96 ? 10.501 -17.919 22.008 1.00 80.81 96 LYS A N 1
ATOM 696 C CA . LYS A 1 96 ? 11.659 -17.489 22.812 1.00 80.81 96 LYS A CA 1
ATOM 697 C C . LYS A 1 96 ? 11.461 -17.681 24.312 1.00 80.81 96 LYS A C 1
ATOM 699 O O . LYS A 1 96 ? 12.437 -17.887 25.025 1.00 80.81 96 LYS A O 1
ATOM 704 N N . THR A 1 97 ? 10.225 -17.587 24.792 1.00 75.25 97 THR A N 1
ATOM 705 C CA . THR A 1 97 ? 9.908 -17.619 26.229 1.00 75.25 97 THR A CA 1
ATOM 706 C C . THR A 1 97 ? 9.250 -18.924 26.675 1.00 75.25 97 THR A C 1
ATOM 708 O O . THR A 1 97 ? 9.225 -19.208 27.868 1.00 75.25 97 THR A O 1
ATOM 711 N N . GLY A 1 98 ? 8.710 -19.722 25.745 1.00 72.50 98 GLY A N 1
ATOM 712 C CA . GLY A 1 98 ? 7.920 -20.920 26.048 1.00 72.50 98 GLY A CA 1
ATOM 713 C C . GLY A 1 98 ? 6.543 -20.624 26.659 1.00 72.50 98 GLY A C 1
ATOM 714 O O . GLY A 1 98 ? 5.795 -21.553 26.961 1.00 72.50 98 GLY A O 1
ATOM 715 N N . VAL A 1 99 ? 6.195 -19.347 26.838 1.00 73.44 99 VAL A N 1
ATOM 716 C CA . VAL A 1 99 ? 4.916 -18.897 27.390 1.00 73.44 99 VAL A CA 1
ATOM 717 C C . VAL A 1 99 ? 3.940 -18.700 26.240 1.00 73.44 99 VAL A C 1
ATOM 719 O O . VAL A 1 99 ? 4.222 -17.908 25.349 1.00 73.44 99 VAL A O 1
ATOM 722 N N . LYS A 1 100 ? 2.800 -19.401 26.261 1.00 74.56 100 LYS A N 1
ATOM 723 C CA . LYS A 1 100 ? 1.694 -19.141 25.329 1.00 74.56 100 LYS A CA 1
ATOM 724 C C . LYS A 1 100 ? 1.019 -17.829 25.705 1.00 74.56 100 LYS A C 1
ATOM 726 O O . LYS A 1 100 ? 0.625 -17.656 26.855 1.00 74.56 100 LYS A O 1
ATOM 731 N N . LEU A 1 101 ? 0.904 -16.923 24.745 1.00 70.75 101 LEU A N 1
ATOM 732 C CA . LEU A 1 101 ? 0.160 -15.680 24.904 1.00 70.75 101 LEU A CA 1
ATOM 733 C C . LEU A 1 101 ? -1.302 -15.954 24.531 1.00 70.75 101 LEU A C 1
ATOM 735 O O . LEU A 1 101 ? -1.570 -16.747 23.626 1.00 70.75 101 LEU A O 1
ATOM 739 N N . ASP A 1 102 ? -2.257 -15.318 25.204 1.00 76.19 102 ASP A N 1
ATOM 740 C CA . ASP A 1 102 ? -3.671 -15.485 24.858 1.00 76.19 102 ASP A CA 1
ATOM 741 C C . ASP A 1 102 ? -3.945 -14.936 23.452 1.00 76.19 102 ASP A C 1
ATOM 743 O O . ASP A 1 102 ? -3.297 -14.000 22.972 1.00 76.19 102 ASP A O 1
ATOM 747 N N . ASP A 1 103 ? -4.815 -15.611 22.701 1.00 66.50 103 ASP A N 1
ATOM 748 C CA . ASP A 1 103 ? -5.325 -15.058 21.449 1.00 66.50 103 ASP A CA 1
ATOM 749 C C .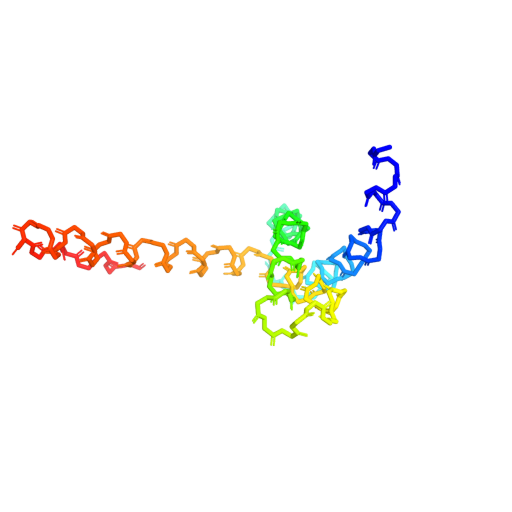 ASP A 1 103 ? -6.307 -13.953 21.831 1.00 66.50 103 ASP A C 1
ATOM 751 O O . ASP A 1 103 ? -7.354 -14.249 22.404 1.00 66.50 103 ASP A O 1
ATOM 755 N N . ASP A 1 104 ? -5.977 -12.694 21.533 1.00 59.41 104 ASP A N 1
ATOM 756 C CA . ASP A 1 104 ? -6.952 -11.609 21.623 1.00 59.41 104 ASP A CA 1
ATOM 757 C C . ASP A 1 104 ? -8.076 -11.901 20.616 1.00 59.41 104 ASP A C 1
ATOM 759 O O . ASP A 1 104 ? -7.984 -11.636 19.413 1.00 59.41 104 ASP A O 1
ATOM 763 N N . VAL A 1 105 ? -9.130 -12.545 21.119 1.00 48.94 105 VAL A N 1
ATOM 764 C CA . VAL A 1 105 ? -10.399 -12.749 20.431 1.00 48.94 105 VAL A CA 1
ATOM 765 C C . VAL A 1 105 ? -11.234 -11.496 20.657 1.00 48.94 105 VAL A C 1
ATOM 767 O O . VAL A 1 105 ? -11.889 -11.352 21.688 1.00 48.94 105 VAL A O 1
ATOM 770 N N . SER A 1 106 ? -11.239 -10.606 19.668 1.00 38.66 106 SER A N 1
ATOM 771 C CA . SER A 1 106 ? -12.341 -9.663 19.440 1.00 38.66 106 SER A CA 1
ATOM 772 C C . SER A 1 106 ? -12.452 -9.303 17.965 1.00 38.66 106 SER A C 1
ATOM 774 O O . SER A 1 106 ? -11.473 -8.727 17.432 1.00 38.66 106 SER A O 1
#

Radius of gyration: 17.03 Å; chains: 1; bounding box: 41×36×41 Å

Secondary structure (DSSP, 8-state):
-HHHHHHHHHHHHHHHHHHHHHHHHS--S--HHHHHHHHHHHHHHHHHHHHHHHHHHHTTTTHHHHHHHHHHHHHHHHHHHHHHHHHHHHHHHHHHH-PPPP----

Organism: NCBI:txid240167

Foldseek 3Di:
DVVVVCVVCVLLLVLLLVLLVVQLPPDDPDDNVVSVQQQVQLSVQSVPPLQVVCCVPPVRPPSSVSSNVSSNCGVVVVVVVVVVVVVVVQVVCCVVPVDRDDDPDD